Protein AF-A0A496VP38-F1 (afdb_monomer_lite)

Foldseek 3Di:
DDDPDDPDDDDDPLNVLVVCCVVVVHDSVVSSVVVVVVVVVCVVCQVVQHKDDDPPPGIDGDPDDPPPPPDD

Sequence (72 aa):
MIMKKKGNRKMVKSECVTIISVRLGMSKSEVQKVVEVFLTQIGNHLSKGNSVLLTGFGKFDMCGLNVHSRVG

Secondary structure (DSSP, 8-state):
--------PPP-HHHHHHHHHHHHT--HHHHHHHHHHHHHHHHHHHHTT--EEETTTEEE------TT----

Structure (mmCIF, N/CA/C/O backbone):
data_AF-A0A496VP38-F1
#
_entry.id   AF-A0A496VP38-F1
#
loop_
_atom_site.group_PDB
_atom_site.id
_atom_site.type_symbol
_atom_site.label_atom_id
_atom_site.label_alt_id
_atom_site.label_comp_id
_atom_site.label_asym_id
_atom_site.label_entity_id
_atom_site.label_seq_id
_atom_site.pdbx_PDB_ins_code
_atom_site.Cartn_x
_atom_site.Cartn_y
_atom_site.Cartn_z
_atom_site.occupancy
_atom_site.B_iso_or_equiv
_atom_site.auth_seq_id
_atom_site.auth_comp_id
_atom_site.auth_asym_id
_atom_site.auth_atom_id
_atom_site.pdbx_PDB_model_num
ATOM 1 N N . MET A 1 1 ? -22.097 29.450 11.801 1.00 50.75 1 MET A N 1
ATOM 2 C CA . MET A 1 1 ? -21.308 28.197 11.760 1.00 50.75 1 MET A CA 1
ATOM 3 C C . MET A 1 1 ? -20.386 28.255 10.544 1.00 50.75 1 MET A C 1
ATOM 5 O O . MET A 1 1 ? -20.862 28.130 9.427 1.00 50.75 1 MET A O 1
ATOM 9 N N . ILE A 1 2 ? -19.101 28.582 10.723 1.00 53.91 2 ILE A N 1
ATOM 10 C CA . ILE A 1 2 ? -18.173 28.783 9.593 1.00 53.91 2 ILE A CA 1
ATO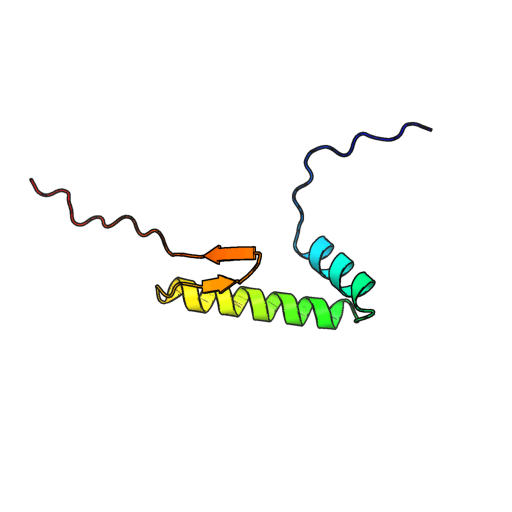M 11 C C . ILE A 1 2 ? -17.667 27.417 9.115 1.00 53.91 2 ILE A C 1
ATOM 13 O O . ILE A 1 2 ? -16.883 26.763 9.801 1.00 53.91 2 ILE A O 1
ATOM 17 N N . MET A 1 3 ? -18.100 26.991 7.928 1.00 55.16 3 MET A N 1
ATOM 18 C CA . MET A 1 3 ? -17.564 25.815 7.240 1.00 55.16 3 MET A CA 1
ATOM 19 C C . MET A 1 3 ? -16.163 26.156 6.719 1.00 55.16 3 MET A C 1
ATOM 21 O O . MET A 1 3 ? -15.997 26.832 5.705 1.00 55.16 3 MET A O 1
ATOM 25 N N . LYS A 1 4 ? -15.125 25.737 7.450 1.00 56.22 4 LYS A N 1
ATOM 26 C CA . LYS A 1 4 ? -13.725 25.928 7.047 1.00 56.22 4 LYS A CA 1
ATOM 27 C C . LYS A 1 4 ? -13.469 25.180 5.732 1.00 56.22 4 LYS A C 1
ATOM 29 O O . LYS A 1 4 ? -13.501 23.950 5.698 1.00 56.22 4 LYS A O 1
ATOM 34 N N . LYS A 1 5 ? -1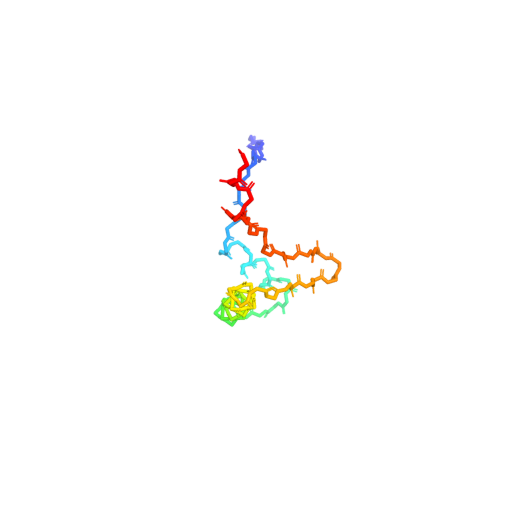3.188 25.928 4.661 1.00 61.34 5 LYS A N 1
ATOM 35 C CA . LYS A 1 5 ? -12.772 25.421 3.343 1.00 61.34 5 LYS A CA 1
ATOM 36 C C . LYS A 1 5 ? -11.593 24.452 3.529 1.00 61.34 5 LYS A C 1
ATOM 38 O O . LYS A 1 5 ? -10.549 24.827 4.065 1.00 61.34 5 LYS A O 1
ATOM 43 N N . LYS A 1 6 ? -11.778 23.184 3.153 1.00 59.97 6 LYS A N 1
ATOM 44 C CA . LYS A 1 6 ? -10.788 22.109 3.322 1.00 59.97 6 LYS A CA 1
ATOM 45 C C . LYS A 1 6 ? -9.677 22.318 2.280 1.00 59.97 6 LYS A C 1
ATOM 47 O O . LYS A 1 6 ? -9.783 21.835 1.162 1.00 59.97 6 LYS A O 1
ATOM 52 N N . GLY A 1 7 ? -8.661 23.119 2.615 1.00 61.22 7 GLY A N 1
ATOM 53 C CA . GLY A 1 7 ? -7.463 23.289 1.779 1.00 61.22 7 GLY A CA 1
ATOM 54 C C . GLY A 1 7 ? -6.770 21.948 1.514 1.00 61.22 7 GLY A C 1
ATOM 55 O O . GLY A 1 7 ? -6.995 21.008 2.274 1.00 61.22 7 GLY A O 1
ATOM 56 N N . ASN A 1 8 ? -5.958 21.868 0.451 1.00 68.19 8 ASN A N 1
ATOM 57 C CA . ASN A 1 8 ? -5.188 20.688 0.020 1.00 68.19 8 ASN A CA 1
ATOM 58 C C . ASN A 1 8 ? -4.479 19.995 1.204 1.00 68.19 8 ASN A C 1
ATOM 60 O O . ASN A 1 8 ? -3.341 20.314 1.543 1.00 68.19 8 ASN A O 1
ATOM 64 N N . ARG A 1 9 ? -5.155 19.051 1.868 1.00 73.88 9 ARG A N 1
ATOM 65 C CA . ARG A 1 9 ? -4.569 18.247 2.944 1.00 73.88 9 ARG A CA 1
ATOM 66 C C . ARG A 1 9 ? -3.960 17.011 2.310 1.00 73.88 9 ARG A C 1
ATOM 68 O O . ARG A 1 9 ? -4.670 16.237 1.673 1.00 73.88 9 ARG A O 1
ATOM 75 N N . LYS A 1 10 ? -2.655 16.821 2.510 1.00 78.81 10 LYS A N 1
ATOM 76 C CA . LYS A 1 10 ? -1.982 15.562 2.184 1.00 78.81 10 LYS A CA 1
ATOM 77 C C . LYS A 1 10 ? -2.641 14.437 2.982 1.00 78.81 10 LYS A C 1
ATOM 79 O O . LYS A 1 10 ? -2.736 14.522 4.205 1.00 78.81 10 LYS A O 1
ATOM 84 N N . MET A 1 11 ? -3.098 13.402 2.288 1.00 84.81 11 MET A N 1
ATOM 85 C CA . MET A 1 11 ? -3.548 12.170 2.923 1.00 84.81 11 MET A CA 1
ATOM 86 C C . MET A 1 11 ? -2.326 11.440 3.488 1.00 84.81 11 MET A C 1
ATOM 88 O O . MET A 1 11 ? -1.358 11.202 2.770 1.00 84.81 11 MET A O 1
ATOM 92 N N . VAL A 1 12 ? -2.360 11.113 4.779 1.00 91.94 12 VAL A N 1
ATOM 93 C CA . VAL A 1 12 ? -1.295 10.379 5.480 1.00 91.94 12 VAL A CA 1
ATOM 94 C C . VAL A 1 12 ? -1.735 8.941 5.768 1.00 91.94 12 VAL A C 1
ATOM 96 O O . VAL A 1 12 ? -2.928 8.636 5.744 1.00 91.94 12 VAL A O 1
ATOM 99 N N . LYS A 1 13 ? -0.782 8.040 6.053 1.00 90.50 13 LYS A N 1
ATOM 100 C CA . LYS A 1 13 ? -1.038 6.597 6.257 1.00 90.50 13 LYS A CA 1
ATOM 101 C C . LYS A 1 13 ? -2.174 6.330 7.258 1.00 90.50 13 LYS A C 1
ATOM 103 O O . LYS A 1 13 ? -3.029 5.493 6.987 1.00 90.50 13 LYS A O 1
ATOM 108 N N . SER A 1 14 ? -2.229 7.066 8.369 1.00 91.81 14 SER A N 1
ATOM 109 C CA . SER A 1 14 ? -3.259 6.913 9.412 1.00 91.81 14 SER A CA 1
ATOM 110 C C . SER A 1 14 ? -4.683 7.214 8.926 1.00 91.81 14 SER A C 1
ATOM 112 O O . SER A 1 14 ? -5.628 6.526 9.320 1.00 91.81 14 SER A O 1
ATOM 114 N N . GLU A 1 15 ? -4.842 8.196 8.037 1.00 92.31 15 GLU A N 1
ATOM 115 C CA . GLU A 1 15 ? -6.129 8.517 7.410 1.00 92.31 15 GLU A CA 1
ATOM 116 C C . GLU A 1 15 ? -6.561 7.383 6.473 1.00 92.31 15 GLU A C 1
ATOM 118 O O . GLU A 1 15 ? -7.717 6.970 6.503 1.00 92.31 15 GLU A O 1
ATOM 123 N N . CYS A 1 16 ? -5.626 6.812 5.703 1.00 93.25 16 CYS A N 1
ATOM 124 C CA . CYS A 1 16 ? -5.890 5.655 4.842 1.00 93.25 16 CYS A CA 1
ATOM 125 C C . CYS A 1 16 ? -6.378 4.443 5.649 1.00 93.25 16 CYS A C 1
ATOM 127 O O . CYS A 1 16 ? -7.432 3.882 5.351 1.00 93.25 16 CYS A O 1
ATOM 129 N N . VAL A 1 17 ? -5.666 4.105 6.730 1.00 95.38 17 VAL A N 1
ATOM 130 C CA . VAL A 1 17 ? -6.042 3.018 7.650 1.00 95.38 17 VAL A CA 1
ATOM 131 C C . VAL A 1 17 ? -7.435 3.249 8.231 1.00 95.38 17 VAL A C 1
ATOM 133 O O . VAL A 1 17 ? -8.251 2.331 8.273 1.00 95.38 17 VAL A O 1
ATOM 136 N N . THR A 1 18 ? -7.736 4.482 8.644 1.00 95.31 18 THR A N 1
ATOM 137 C CA . THR A 1 18 ? -9.048 4.824 9.207 1.00 95.31 18 THR A CA 1
ATOM 138 C C . THR A 1 18 ? -10.159 4.684 8.169 1.00 95.31 18 THR A C 1
ATOM 140 O O . THR A 1 18 ? -11.188 4.085 8.468 1.00 95.31 18 THR A O 1
ATOM 143 N N . ILE A 1 19 ? -9.954 5.179 6.945 1.00 94.69 19 ILE A N 1
ATOM 144 C CA . ILE A 1 19 ? -10.943 5.079 5.865 1.00 94.69 19 ILE A CA 1
ATOM 145 C C . ILE A 1 19 ? -11.221 3.613 5.518 1.00 94.69 19 ILE A C 1
ATOM 147 O O . ILE A 1 19 ? -12.384 3.225 5.441 1.00 94.69 19 ILE A O 1
ATOM 151 N N . ILE A 1 20 ? -10.181 2.794 5.347 1.00 94.81 20 ILE A N 1
ATOM 152 C CA . ILE A 1 20 ? -10.332 1.373 5.001 1.00 94.81 20 ILE A CA 1
ATOM 153 C C . ILE A 1 20 ? -11.030 0.612 6.137 1.00 94.81 20 ILE A C 1
ATOM 155 O O . ILE A 1 20 ? -11.974 -0.131 5.882 1.00 94.81 20 ILE A O 1
ATOM 159 N N . SER A 1 21 ? -10.629 0.851 7.390 1.00 96.31 21 SER A N 1
ATOM 160 C CA . SER A 1 21 ? -11.259 0.254 8.576 1.00 96.31 21 SER A CA 1
ATOM 161 C C . SER A 1 21 ? -12.757 0.558 8.645 1.00 96.31 21 SER A C 1
ATOM 163 O O . SER A 1 21 ? -13.554 -0.360 8.807 1.00 96.31 21 SER A O 1
ATOM 165 N N . VAL A 1 22 ? -13.159 1.817 8.434 1.00 95.56 22 VAL A N 1
ATOM 166 C CA . VAL A 1 22 ? -14.577 2.218 8.434 1.00 95.56 22 VAL A CA 1
ATOM 167 C C . VAL A 1 22 ? -15.346 1.590 7.271 1.00 95.56 22 VAL A C 1
ATOM 169 O O . VAL A 1 22 ? -16.483 1.166 7.448 1.00 95.56 22 VAL A O 1
ATOM 172 N N . ARG A 1 23 ? -14.749 1.529 6.076 1.00 95.12 23 ARG A N 1
ATOM 173 C CA . ARG A 1 23 ? -15.415 1.008 4.872 1.00 95.12 23 ARG A CA 1
ATOM 174 C C . ARG A 1 23 ? -15.608 -0.506 4.901 1.00 95.12 23 ARG A C 1
ATOM 176 O O . ARG A 1 23 ? -16.594 -0.979 4.351 1.00 95.12 23 ARG A O 1
ATOM 183 N N . LEU A 1 24 ? -14.674 -1.237 5.505 1.00 94.25 24 LEU A N 1
ATOM 184 C CA . LEU A 1 24 ? -14.670 -2.703 5.525 1.00 94.25 24 LEU A CA 1
ATOM 185 C C . LEU A 1 24 ? -15.104 -3.298 6.872 1.00 94.25 24 LEU A C 1
ATOM 187 O O . LEU A 1 24 ? -15.207 -4.513 6.986 1.00 94.25 24 LEU A O 1
ATOM 191 N N . GLY A 1 25 ? -15.324 -2.474 7.902 1.00 93.38 25 GLY A N 1
ATOM 192 C CA . GLY A 1 25 ? -15.662 -2.945 9.250 1.00 93.38 25 GLY A CA 1
ATOM 193 C C . GLY A 1 25 ? -14.523 -3.696 9.952 1.00 93.38 25 GLY A C 1
ATOM 194 O O . GLY A 1 25 ? -14.758 -4.401 10.927 1.00 93.38 25 GLY A O 1
ATOM 195 N N . MET A 1 26 ? -13.289 -3.560 9.462 1.00 94.38 26 MET A N 1
ATOM 196 C CA . MET A 1 26 ? -12.112 -4.235 10.011 1.00 94.38 26 MET A CA 1
ATOM 197 C C . MET A 1 26 ? -11.484 -3.431 11.148 1.00 94.38 26 MET A C 1
ATOM 199 O O . MET A 1 26 ? -11.575 -2.198 11.182 1.00 94.38 26 MET A O 1
ATOM 203 N N . SER A 1 27 ? -10.765 -4.105 12.050 1.00 95.94 27 SER A N 1
ATOM 204 C CA . SER A 1 27 ? -10.034 -3.408 13.106 1.00 95.94 27 SER A CA 1
ATOM 205 C C . SER A 1 27 ? -8.908 -2.545 12.520 1.00 95.94 27 SER A C 1
ATOM 207 O O . SER A 1 27 ? -8.208 -2.930 11.579 1.00 95.94 27 SER A O 1
ATOM 209 N N . LYS A 1 28 ? -8.684 -1.358 13.099 1.00 94.69 28 LYS A N 1
ATOM 210 C CA . LYS A 1 28 ? -7.598 -0.463 12.656 1.00 94.69 28 LYS A CA 1
ATOM 211 C C . LYS A 1 28 ? -6.224 -1.132 12.743 1.00 94.69 28 LYS A C 1
ATOM 213 O O . LYS A 1 28 ? -5.373 -0.863 11.903 1.00 94.69 28 LYS A O 1
ATOM 218 N N . SER A 1 29 ? -6.019 -2.003 13.735 1.00 95.06 29 SER A N 1
ATOM 219 C CA . SER A 1 29 ? -4.760 -2.731 13.916 1.00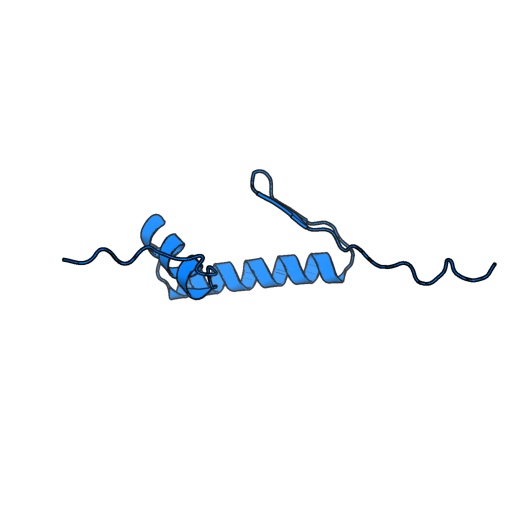 95.06 29 SER A CA 1
ATOM 220 C C . SER A 1 29 ? -4.506 -3.714 12.770 1.00 95.06 29 SER A C 1
ATOM 222 O O . SER A 1 29 ? -3.402 -3.750 12.230 1.00 95.06 29 SER A O 1
ATOM 224 N N . GLU A 1 30 ? -5.524 -4.463 12.341 1.00 95.56 30 GLU A N 1
ATOM 225 C CA . GLU A 1 30 ? -5.399 -5.371 11.196 1.00 95.56 30 GLU A CA 1
ATOM 226 C C . GLU A 1 30 ? -5.169 -4.608 9.896 1.00 95.56 30 GLU A C 1
ATOM 228 O O . GLU A 1 30 ? -4.236 -4.918 9.158 1.00 95.56 30 GLU A O 1
ATOM 233 N N . VAL A 1 31 ? -5.947 -3.553 9.648 1.00 96.94 31 VAL A N 1
ATOM 234 C CA . VAL A 1 31 ? -5.775 -2.718 8.452 1.00 96.94 31 VAL A CA 1
ATOM 235 C C . VAL A 1 31 ? -4.385 -2.082 8.419 1.00 96.94 31 VAL A C 1
ATOM 237 O O . VAL A 1 31 ? -3.755 -2.041 7.364 1.00 96.94 31 VAL A O 1
ATOM 240 N N . GLN A 1 32 ? -3.866 -1.623 9.560 1.00 96.19 32 GLN A N 1
ATOM 241 C CA . GLN A 1 32 ? -2.512 -1.081 9.642 1.00 96.19 32 GLN A CA 1
ATOM 242 C C . GLN A 1 32 ? -1.467 -2.118 9.221 1.00 96.19 32 GLN A C 1
ATOM 244 O O . GLN A 1 32 ? -0.600 -1.787 8.412 1.00 96.19 32 GLN A O 1
ATOM 249 N N . LYS A 1 33 ? -1.572 -3.360 9.711 1.00 96.69 33 LYS A N 1
ATOM 250 C CA . LYS A 1 33 ? -0.671 -4.458 9.323 1.00 96.69 33 LYS A CA 1
ATOM 251 C C . LYS A 1 33 ? -0.749 -4.741 7.824 1.00 96.69 33 LYS A C 1
ATOM 253 O O . LYS A 1 33 ? 0.288 -4.842 7.177 1.00 96.69 33 LYS A O 1
ATOM 258 N N . VAL A 1 34 ? -1.957 -4.808 7.262 1.00 95.81 34 VAL A N 1
ATOM 259 C CA . VAL A 1 34 ? -2.164 -5.048 5.824 1.00 95.81 34 VAL A CA 1
ATOM 260 C C . VAL A 1 34 ? -1.517 -3.947 4.984 1.00 95.81 34 VAL A C 1
ATOM 262 O O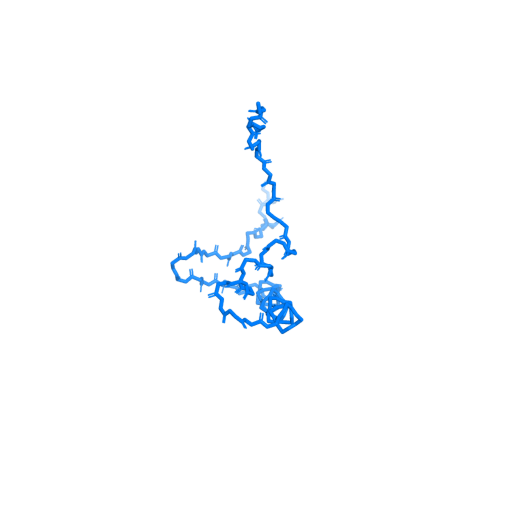 . VAL A 1 34 ? -0.756 -4.247 4.067 1.00 95.81 34 VAL A O 1
ATOM 265 N N . VAL A 1 35 ? -1.764 -2.677 5.318 1.00 95.69 35 VAL A N 1
ATOM 266 C CA . VAL A 1 35 ? -1.179 -1.533 4.598 1.00 95.69 35 VAL A CA 1
ATOM 267 C C . VAL A 1 35 ? 0.346 -1.541 4.702 1.00 95.69 35 VAL A C 1
ATOM 269 O O . VAL A 1 35 ? 1.030 -1.213 3.737 1.00 95.69 35 VAL A O 1
ATOM 272 N N . GLU A 1 36 ? 0.897 -1.913 5.853 1.00 95.69 36 GLU A N 1
ATOM 273 C CA . GLU A 1 36 ? 2.344 -1.983 6.055 1.00 95.69 36 GLU A CA 1
ATOM 274 C C . GLU A 1 36 ? 2.993 -3.061 5.197 1.00 95.69 36 GLU A C 1
ATOM 276 O O . GLU A 1 36 ? 3.895 -2.754 4.422 1.00 95.69 36 GLU A O 1
ATOM 281 N N . VAL A 1 37 ? 2.467 -4.286 5.253 1.00 96.75 37 VAL A N 1
ATOM 282 C CA . VAL A 1 37 ? 2.944 -5.396 4.421 1.00 96.75 37 VAL A CA 1
ATOM 283 C C . VAL A 1 37 ? 2.821 -5.044 2.940 1.00 96.75 37 VAL A C 1
ATOM 285 O O . VAL A 1 37 ? 3.767 -5.256 2.185 1.00 96.75 37 VAL A O 1
ATOM 288 N N . PHE A 1 38 ? 1.704 -4.445 2.524 1.00 95.25 38 PHE A N 1
ATOM 289 C CA . PHE A 1 38 ? 1.492 -4.010 1.144 1.00 95.25 38 PHE A CA 1
ATOM 290 C C . PHE A 1 38 ? 2.563 -3.014 0.674 1.00 95.25 38 PHE A C 1
ATOM 292 O O . PHE A 1 38 ? 3.194 -3.228 -0.362 1.00 95.25 38 PHE A O 1
ATOM 299 N N . LEU A 1 39 ? 2.820 -1.956 1.452 1.00 93.94 39 LEU A N 1
ATOM 300 C CA . LEU A 1 39 ? 3.839 -0.955 1.121 1.00 93.94 39 LEU A CA 1
ATOM 301 C C . LEU A 1 39 ? 5.248 -1.557 1.097 1.00 93.94 39 LEU A C 1
ATOM 303 O O . LEU A 1 39 ? 6.026 -1.254 0.191 1.00 93.94 39 LEU A O 1
ATOM 307 N N . THR A 1 40 ? 5.569 -2.434 2.051 1.00 96.31 40 THR A N 1
ATOM 308 C CA . THR A 1 40 ? 6.856 -3.135 2.094 1.00 96.31 40 THR A CA 1
ATOM 309 C C . THR A 1 40 ? 7.064 -4.000 0.854 1.00 96.31 40 THR A C 1
ATOM 311 O O . THR A 1 40 ? 8.146 -3.970 0.271 1.00 96.31 40 THR A O 1
ATOM 314 N N . GLN A 1 41 ? 6.043 -4.733 0.403 1.00 95.00 41 GLN A N 1
ATOM 315 C CA . GLN A 1 41 ? 6.156 -5.550 -0.808 1.00 95.00 41 GLN A CA 1
ATOM 316 C C . GLN A 1 41 ? 6.366 -4.688 -2.055 1.00 95.00 41 GLN A C 1
ATOM 318 O O . GLN A 1 41 ? 7.268 -4.979 -2.839 1.00 95.00 41 GLN A O 1
ATOM 323 N N . ILE A 1 42 ? 5.624 -3.585 -2.211 1.00 94.62 42 ILE A N 1
ATOM 324 C CA . ILE A 1 42 ? 5.844 -2.652 -3.329 1.00 94.62 42 ILE A CA 1
ATOM 325 C C . ILE A 1 42 ? 7.287 -2.135 -3.321 1.00 94.62 42 ILE A C 1
ATOM 327 O O . ILE A 1 42 ? 7.966 -2.208 -4.344 1.00 94.62 42 ILE A O 1
ATOM 331 N N . GLY A 1 43 ? 7.780 -1.674 -2.168 1.00 93.50 43 GLY A N 1
ATOM 332 C CA . GLY A 1 43 ? 9.158 -1.199 -2.027 1.00 93.50 43 GLY A CA 1
ATOM 333 C C . GLY A 1 43 ? 10.197 -2.265 -2.383 1.00 93.50 43 GLY A C 1
ATOM 334 O O . GLY A 1 43 ? 11.151 -1.969 -3.096 1.00 93.50 43 GLY A O 1
ATOM 335 N N . ASN A 1 44 ? 9.981 -3.513 -1.958 1.00 94.62 44 ASN A N 1
ATOM 336 C CA . ASN A 1 44 ? 10.866 -4.642 -2.262 1.00 94.62 44 ASN A CA 1
ATOM 337 C C . ASN A 1 44 ? 10.882 -5.024 -3.747 1.00 94.62 44 ASN A C 1
ATOM 339 O O . ASN A 1 44 ? 11.903 -5.490 -4.248 1.00 94.62 44 ASN A O 1
ATOM 343 N N . HIS A 1 45 ? 9.760 -4.880 -4.454 1.00 93.62 45 HIS A N 1
ATOM 344 C CA . HIS A 1 45 ? 9.723 -5.102 -5.898 1.00 93.62 45 HIS A CA 1
ATOM 345 C C . HIS A 1 45 ? 10.455 -3.981 -6.637 1.00 93.62 45 HIS A C 1
ATOM 347 O O . HIS A 1 45 ? 11.313 -4.264 -7.475 1.00 93.62 45 HIS A O 1
ATOM 353 N N . LEU A 1 46 ? 10.188 -2.726 -6.269 1.00 91.75 46 LEU A N 1
ATOM 354 C CA . LEU A 1 46 ? 10.832 -1.568 -6.883 1.00 91.75 46 LEU A CA 1
ATOM 355 C C . LEU A 1 46 ? 12.346 -1.555 -6.636 1.00 91.75 46 LEU A C 1
ATOM 357 O O . LEU A 1 46 ? 13.108 -1.312 -7.565 1.00 91.75 46 LEU A O 1
ATOM 361 N N . SER A 1 47 ? 12.820 -1.891 -5.433 1.00 90.12 47 SER A N 1
ATOM 362 C CA . SER A 1 47 ? 14.261 -1.922 -5.125 1.00 90.12 47 SER A CA 1
ATOM 363 C C . SER A 1 47 ? 15.043 -2.963 -5.933 1.00 90.12 47 SER A C 1
ATOM 365 O O . SER A 1 47 ? 16.244 -2.804 -6.134 1.00 90.12 47 SER A O 1
ATOM 367 N N . LYS A 1 48 ? 14.364 -3.995 -6.445 1.00 90.69 48 LYS A N 1
ATOM 368 C CA . LYS A 1 48 ? 14.933 -5.007 -7.349 1.00 90.69 48 LYS A CA 1
ATOM 369 C C . LYS A 1 48 ? 14.907 -4.589 -8.823 1.00 90.69 48 LYS A C 1
ATOM 371 O O . LYS A 1 48 ? 15.311 -5.372 -9.674 1.00 90.69 48 LYS A O 1
ATOM 376 N N . GLY A 1 49 ? 14.415 -3.389 -9.132 1.00 87.44 49 GLY A N 1
ATOM 377 C CA . GLY A 1 49 ? 14.225 -2.911 -10.502 1.00 87.44 49 GLY A CA 1
ATOM 378 C C . GLY A 1 49 ? 12.958 -3.445 -11.175 1.00 87.44 49 GLY A C 1
ATOM 379 O O . GLY A 1 49 ? 12.776 -3.226 -12.370 1.00 87.44 49 GLY A O 1
ATOM 380 N N . ASN A 1 50 ? 12.071 -4.119 -10.434 1.00 90.19 50 ASN A N 1
ATOM 381 C CA . ASN A 1 50 ? 10.821 -4.624 -10.991 1.00 90.19 50 ASN A CA 1
ATOM 382 C C . ASN A 1 50 ? 9.753 -3.529 -11.009 1.00 90.19 50 ASN A C 1
ATOM 384 O O . ASN A 1 50 ? 9.559 -2.812 -10.028 1.00 90.19 50 ASN A O 1
ATOM 388 N N . SER A 1 51 ? 8.993 -3.476 -12.097 1.00 89.88 51 SER A N 1
ATOM 389 C CA . SER A 1 51 ? 7.772 -2.682 -12.205 1.00 89.88 51 SER A CA 1
ATOM 390 C C . SER A 1 51 ? 6.632 -3.279 -11.378 1.00 89.88 51 SER A C 1
ATOM 392 O O . SER A 1 51 ? 6.444 -4.497 -11.362 1.00 89.88 51 SER A O 1
ATOM 394 N N . VAL A 1 52 ? 5.807 -2.432 -10.761 1.00 93.75 52 VAL A N 1
ATOM 395 C CA . VAL A 1 52 ? 4.562 -2.846 -10.091 1.00 93.75 52 VAL A CA 1
ATOM 396 C C . VAL A 1 52 ? 3.376 -2.197 -10.794 1.00 93.75 52 VAL A C 1
ATOM 398 O O . VAL A 1 52 ? 3.249 -0.975 -10.810 1.00 93.75 52 VAL A O 1
ATOM 401 N N . LEU A 1 53 ? 2.483 -3.009 -11.358 1.00 93.50 53 LEU A N 1
ATOM 402 C CA . LEU A 1 53 ? 1.237 -2.543 -11.964 1.00 93.50 53 LEU A CA 1
ATOM 403 C C . LEU A 1 53 ? 0.065 -2.806 -11.015 1.00 93.50 53 LEU A C 1
ATOM 405 O O . LEU A 1 53 ? -0.227 -3.953 -10.686 1.00 93.50 53 LEU A O 1
ATOM 409 N N . LEU A 1 54 ? -0.626 -1.745 -10.607 1.00 93.06 54 LEU A N 1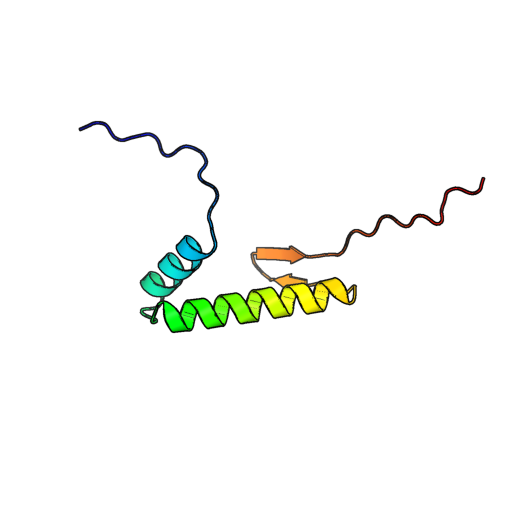
ATOM 410 C CA . LEU A 1 54 ? -1.878 -1.812 -9.860 1.00 93.06 54 LEU A CA 1
ATOM 411 C C . LEU A 1 54 ? -3.027 -1.433 -10.799 1.00 93.06 54 LEU A C 1
ATOM 413 O O . LEU A 1 54 ? -3.304 -0.250 -11.018 1.00 93.06 54 LEU A O 1
ATOM 417 N N . THR A 1 55 ? -3.686 -2.437 -11.381 1.00 93.06 55 THR A N 1
ATOM 418 C CA . THR A 1 55 ? -4.815 -2.230 -12.301 1.00 93.06 55 THR A CA 1
ATOM 419 C C . THR A 1 55 ? -5.901 -1.373 -11.648 1.00 93.06 55 THR A C 1
ATOM 421 O O . THR A 1 55 ? -6.312 -1.631 -10.520 1.00 93.06 55 THR A O 1
ATOM 424 N N . GLY A 1 56 ? -6.359 -0.336 -12.355 1.00 92.62 56 GLY A N 1
ATOM 425 C CA . GLY A 1 56 ? -7.346 0.622 -11.842 1.00 92.62 56 GLY A CA 1
ATOM 426 C C . GLY A 1 56 ? -6.775 1.712 -10.925 1.00 92.62 56 GLY A C 1
ATOM 427 O O . GLY A 1 56 ? -7.532 2.565 -10.470 1.00 92.62 56 GLY A O 1
ATOM 428 N N . PHE A 1 57 ? -5.462 1.718 -10.675 1.00 92.44 57 PHE A N 1
ATOM 429 C CA . PHE A 1 57 ? -4.792 2.750 -9.882 1.00 92.44 57 PHE A CA 1
ATOM 430 C C . PHE A 1 57 ? -3.618 3.386 -10.629 1.00 92.44 57 PHE A C 1
ATOM 432 O O . PHE A 1 57 ? -3.600 4.596 -10.835 1.00 92.44 57 PHE A O 1
ATOM 439 N N . GLY A 1 58 ? -2.641 2.587 -11.058 1.00 92.06 58 GLY A N 1
ATOM 440 C CA . GLY A 1 58 ? -1.455 3.107 -11.730 1.00 92.06 58 GLY A CA 1
ATOM 441 C C . GLY A 1 58 ? -0.303 2.115 -11.787 1.00 92.06 58 GLY A C 1
ATOM 442 O O . GLY A 1 58 ? -0.419 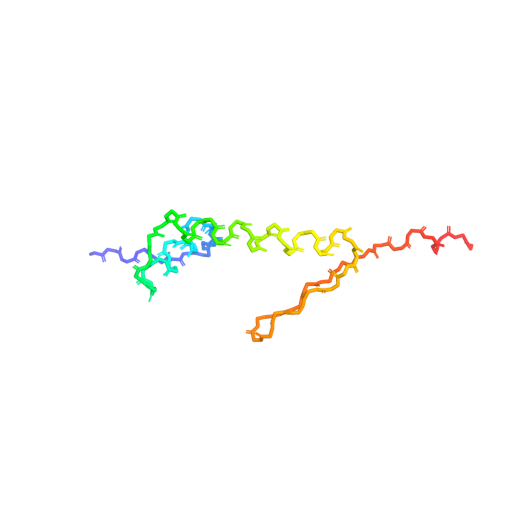0.963 -11.370 1.00 92.06 58 GLY A O 1
ATOM 443 N N . LYS A 1 59 ? 0.827 2.582 -12.312 1.00 92.19 59 LYS A N 1
ATOM 444 C CA . LYS A 1 59 ? 2.063 1.811 -12.430 1.00 92.19 59 LYS A CA 1
ATOM 445 C C . LYS A 1 59 ? 3.173 2.509 -11.655 1.00 92.19 59 LYS A C 1
ATOM 447 O O . LYS A 1 59 ? 3.319 3.726 -11.744 1.00 92.19 59 LYS A O 1
ATOM 452 N N . PHE A 1 60 ? 3.944 1.729 -10.913 1.00 92.44 60 PHE A N 1
ATOM 453 C CA . PHE A 1 60 ? 5.178 2.160 -10.283 1.00 92.44 60 PHE A CA 1
ATOM 454 C C . PHE A 1 60 ? 6.348 1.557 -11.048 1.00 92.44 60 PHE A C 1
ATOM 456 O O . PHE A 1 60 ? 6.432 0.339 -11.201 1.00 92.44 60 PHE A O 1
ATOM 463 N N . ASP A 1 61 ? 7.244 2.422 -11.503 1.00 88.88 61 ASP A N 1
ATOM 464 C CA . ASP A 1 61 ? 8.463 2.060 -12.214 1.00 88.88 61 ASP A CA 1
ATOM 465 C C . ASP A 1 61 ? 9.656 2.781 -11.589 1.00 88.88 61 ASP A C 1
ATOM 467 O O . ASP A 1 61 ? 9.538 3.923 -11.136 1.00 88.88 61 ASP A O 1
ATOM 471 N N . MET A 1 62 ? 10.817 2.126 -11.589 1.00 82.81 62 MET A N 1
ATOM 472 C CA . MET A 1 62 ? 12.078 2.764 -11.215 1.00 82.81 62 MET A CA 1
ATOM 473 C C . MET A 1 62 ? 12.637 3.540 -12.407 1.00 82.81 62 MET A C 1
ATOM 475 O O . MET A 1 62 ? 13.255 2.968 -13.302 1.00 82.81 62 MET A O 1
ATOM 479 N N . CYS A 1 63 ? 12.462 4.859 -12.409 1.00 71.81 63 CYS A N 1
ATOM 480 C CA . CYS A 1 63 ? 13.167 5.739 -13.338 1.00 71.81 63 CYS A CA 1
ATOM 481 C C . CYS A 1 63 ? 14.602 5.960 -12.838 1.00 71.81 63 CYS A C 1
ATOM 483 O O . CYS A 1 63 ? 14.872 6.898 -12.089 1.00 71.81 63 CYS A O 1
ATOM 485 N N . GLY A 1 64 ? 15.526 5.077 -13.216 1.00 66.56 64 GLY A N 1
ATOM 486 C CA . GLY A 1 64 ? 16.954 5.273 -12.970 1.00 66.56 64 GLY A CA 1
ATOM 487 C C . GLY A 1 64 ? 17.557 6.270 -13.962 1.00 66.56 64 GLY A C 1
ATOM 488 O O . GLY A 1 64 ? 17.387 6.120 -15.171 1.00 66.56 64 GLY A O 1
ATOM 489 N N . LEU A 1 65 ? 18.293 7.275 -13.476 1.00 59.47 65 LEU A N 1
ATOM 490 C CA . LEU A 1 65 ? 19.170 8.075 -14.333 1.00 59.47 65 LEU A CA 1
ATOM 491 C C . LEU A 1 65 ? 20.377 7.196 -14.696 1.00 59.47 65 LEU A C 1
ATOM 493 O O . LEU A 1 65 ? 21.202 6.892 -13.836 1.00 59.47 65 LEU A O 1
ATOM 497 N N . ASN A 1 66 ? 20.474 6.748 -15.946 1.00 54.22 66 ASN A N 1
ATOM 498 C CA . ASN A 1 66 ? 21.609 5.946 -16.395 1.00 54.22 66 ASN A CA 1
ATOM 499 C C . ASN A 1 66 ? 22.831 6.874 -16.560 1.00 54.22 66 ASN A C 1
ATOM 501 O O . ASN A 1 66 ? 22.949 7.581 -17.558 1.00 54.22 66 ASN A O 1
ATOM 505 N N . VAL A 1 67 ? 23.730 6.931 -15.569 1.00 60.25 67 VAL A N 1
ATOM 506 C CA . VAL A 1 67 ? 24.870 7.884 -15.545 1.00 60.25 67 VAL A CA 1
ATOM 507 C C . VAL A 1 67 ? 25.998 7.496 -16.527 1.00 60.25 67 VAL A C 1
ATOM 509 O O . VAL A 1 67 ? 27.044 8.130 -16.559 1.00 60.25 67 VAL A O 1
ATOM 512 N N . HIS A 1 68 ? 25.803 6.486 -17.379 1.00 55.88 68 HIS A N 1
ATOM 513 C CA . HIS A 1 68 ? 26.829 5.984 -18.305 1.00 55.88 68 HIS A CA 1
ATOM 514 C C . HIS A 1 68 ? 26.811 6.592 -19.722 1.00 55.88 68 HIS A C 1
ATOM 516 O O . HIS A 1 68 ? 27.507 6.097 -20.601 1.00 55.88 68 HIS A O 1
ATOM 522 N N . SER A 1 69 ? 26.072 7.679 -19.970 1.00 54.75 69 SER A N 1
ATOM 523 C CA . SER A 1 69 ? 25.986 8.303 -21.309 1.00 54.75 69 SER A CA 1
ATOM 524 C C . SER A 1 69 ? 26.627 9.695 -21.412 1.00 54.75 69 SER A C 1
ATOM 526 O O . SER A 1 69 ? 26.212 10.503 -22.238 1.00 54.75 69 SER A O 1
ATOM 528 N N . ARG A 1 70 ? 27.637 10.002 -20.588 1.00 55.69 70 ARG A N 1
ATOM 529 C CA . ARG A 1 70 ? 28.470 11.212 -20.741 1.00 55.69 70 ARG A CA 1
ATOM 530 C C . ARG A 1 70 ? 29.954 10.864 -20.795 1.00 55.69 70 ARG A C 1
ATOM 532 O O . ARG A 1 70 ? 30.726 11.241 -19.924 1.00 55.69 70 ARG A O 1
ATOM 539 N N . VAL A 1 71 ? 30.329 10.135 -21.833 1.00 56.62 71 VAL A N 1
ATOM 540 C CA . VAL A 1 71 ? 31.675 10.200 -22.406 1.00 56.62 71 VAL A CA 1
ATOM 541 C C . VAL A 1 71 ? 31.480 10.333 -23.908 1.00 56.62 71 VAL A C 1
ATOM 543 O O . VAL A 1 71 ? 31.095 9.380 -24.581 1.00 56.62 71 VAL A O 1
ATOM 546 N N . GLY A 1 72 ? 31.637 11.566 -24.372 1.00 46.56 72 GLY A N 1
ATOM 547 C CA . GLY A 1 72 ? 31.583 12.018 -25.753 1.00 46.56 72 GLY A CA 1
ATOM 548 C C . GLY A 1 72 ? 32.225 13.390 -25.797 1.00 46.56 72 GLY A C 1
ATOM 549 O O . GLY A 1 72 ? 31.793 14.230 -24.974 1.00 46.56 72 GLY A O 1
#

pLDDT: mean 84.08, std 15.66, range [46.56, 96.94]

Radius of gyration: 18.57 Å; chains: 1; bounding box: 53×34×40 Å